Protein AF-A0A7Y5JUK5-F1 (afdb_monomer)

pLDDT: mean 72.33, std 10.31, range [37.19, 90.44]

Solvent-accessible surface area (backbone atoms only — not comparable to full-atom values): 10067 Å² total; per-residue (Å²): 130,88,74,92,77,88,82,87,84,84,67,69,65,62,53,50,51,50,49,53,50,48,64,57,44,51,60,52,50,51,52,51,49,48,51,47,44,46,74,72,33,61,66,56,44,30,61,70,51,49,64,52,64,74,36,68,72,46,40,50,52,54,19,50,53,48,41,51,52,53,48,65,72,66,66,63,58,7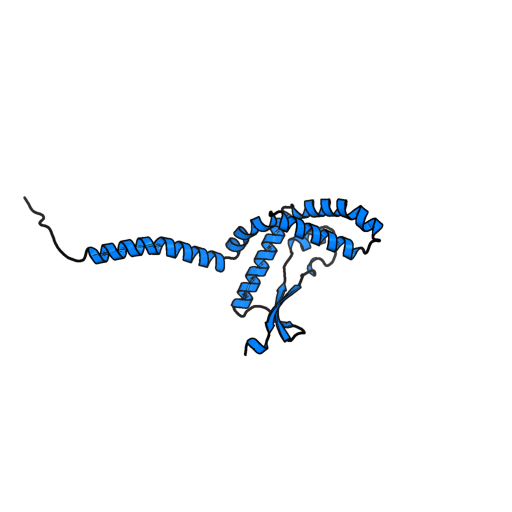2,74,56,43,66,65,46,44,63,61,47,41,53,52,32,43,58,51,58,73,30,73,65,44,54,52,50,50,40,45,47,51,38,42,53,52,50,46,52,53,27,43,77,69,75,68,40,63,67,44,73,44,99,83,52,22,40,17,40,60,43,71,45,81,51,65,70,58,24,54,52,34,46,74,72,66,43,82,66,35,85,71,64,59,60,70,48,75,46,78,74,45,54,52,81,82,77,114

Sequence (175 aa):
MAQQRSRGAGPSFLSGLCGLLAVVLLPVALVGFWASVMLTRTDVFVDELRPVVSKPQVQEALTDGIVEGVLGAVQLQPAVEKTLEAPIRAEAASIVASPQVASAWATGIRAVHTQFIAVMKGRGDTELDSQGRVAVRLTIPVPALTSTLEQAGVKGAGSFAPVVTIPVAKASDLQ

Radius of gyration: 27.78 Å; Cα contacts (8 Å, |Δi|>4): 136; chains: 1; bounding box: 102×34×56 Å

Structure (mmCIF, N/CA/C/O backbone):
data_AF-A0A7Y5JUK5-F1
#
_entry.id   AF-A0A7Y5JUK5-F1
#
loop_
_atom_site.group_PDB
_atom_site.id
_atom_site.type_symbol
_atom_site.label_atom_id
_atom_site.label_alt_id
_atom_site.label_comp_id
_atom_site.label_asym_id
_atom_site.label_entity_id
_atom_site.label_seq_id
_atom_site.pdbx_PDB_ins_code
_atom_site.Cartn_x
_atom_site.Cartn_y
_atom_site.Cartn_z
_atom_site.occupancy
_atom_site.B_iso_or_equiv
_atom_site.auth_seq_id
_atom_site.auth_comp_id
_atom_site.auth_asym_id
_atom_site.auth_atom_id
_atom_site.pdbx_PDB_model_num
ATOM 1 N N . MET A 1 1 ? 76.802 -1.770 -28.083 1.00 37.19 1 MET A N 1
ATOM 2 C CA . MET A 1 1 ? 76.461 -0.383 -27.711 1.00 37.19 1 MET A CA 1
ATOM 3 C C . MET A 1 1 ? 75.404 0.116 -28.670 1.00 37.19 1 MET A C 1
ATOM 5 O O . MET A 1 1 ? 75.641 -0.041 -29.854 1.00 37.19 1 MET A O 1
ATOM 9 N N . ALA A 1 2 ? 74.331 0.701 -28.123 1.00 47.38 2 ALA A N 1
ATOM 10 C CA . ALA A 1 2 ? 73.506 1.767 -28.707 1.00 47.38 2 ALA A CA 1
ATOM 11 C C . ALA A 1 2 ? 72.820 1.475 -30.072 1.00 47.38 2 ALA A C 1
ATOM 13 O O . ALA A 1 2 ? 73.369 0.848 -30.955 1.00 47.38 2 ALA A O 1
ATOM 14 N N . GLN A 1 3 ? 71.605 1.906 -30.376 1.00 50.25 3 GLN A N 1
ATOM 15 C CA . GLN A 1 3 ? 70.812 2.961 -29.787 1.00 50.25 3 GLN A CA 1
ATOM 16 C C . GLN A 1 3 ? 69.378 2.773 -30.277 1.00 50.25 3 GLN A C 1
ATOM 18 O O . GLN A 1 3 ? 69.113 2.702 -31.475 1.00 50.25 3 GLN A O 1
ATOM 23 N N . GLN A 1 4 ? 68.452 2.742 -29.331 1.00 67.31 4 GLN A N 1
ATOM 24 C CA . GLN A 1 4 ? 67.055 3.069 -29.558 1.00 67.31 4 GLN A CA 1
ATOM 25 C C . GLN A 1 4 ? 66.988 4.474 -30.194 1.00 67.31 4 GLN A C 1
ATOM 27 O O . GLN A 1 4 ? 67.535 5.424 -29.630 1.00 67.31 4 GLN A O 1
ATOM 32 N N . ARG A 1 5 ? 66.320 4.641 -31.342 1.00 51.81 5 ARG A N 1
ATOM 33 C CA . ARG A 1 5 ? 65.946 5.965 -31.868 1.00 51.81 5 ARG A CA 1
ATOM 34 C C . ARG A 1 5 ? 64.460 5.994 -32.243 1.00 51.81 5 ARG A C 1
ATOM 36 O O . ARG A 1 5 ? 64.041 5.480 -33.268 1.00 51.81 5 ARG A O 1
ATOM 43 N N . SER A 1 6 ? 63.699 6.566 -31.305 1.00 55.34 6 SER A N 1
ATOM 44 C CA . SER A 1 6 ? 62.568 7.513 -31.440 1.00 55.34 6 SER A CA 1
ATOM 45 C C . SER A 1 6 ? 62.319 8.112 -32.840 1.00 55.34 6 SER A C 1
ATOM 47 O O . SER A 1 6 ? 63.285 8.312 -33.563 1.00 55.34 6 SER A O 1
ATOM 49 N N . ARG A 1 7 ? 61.161 8.650 -33.250 1.00 57.12 7 ARG A N 1
ATOM 50 C CA . ARG A 1 7 ? 59.788 8.897 -32.741 1.00 57.12 7 ARG A CA 1
ATOM 51 C C . ARG A 1 7 ? 59.060 9.665 -33.877 1.00 57.12 7 ARG A C 1
ATOM 53 O O . ARG A 1 7 ? 59.717 10.444 -34.559 1.00 57.12 7 ARG A O 1
ATOM 60 N N . GLY A 1 8 ? 57.722 9.592 -33.920 1.00 51.00 8 GLY A N 1
ATOM 61 C CA . GLY A 1 8 ? 56.815 10.642 -34.448 1.00 51.00 8 GLY A CA 1
ATOM 62 C C . GLY A 1 8 ? 56.236 10.377 -35.850 1.00 51.00 8 GLY A C 1
ATOM 63 O O . GLY A 1 8 ? 56.953 9.879 -36.701 1.00 51.00 8 GLY A O 1
ATOM 64 N N . ALA A 1 9 ? 54.977 10.682 -36.188 1.00 54.06 9 ALA A N 1
ATOM 65 C CA . ALA A 1 9 ? 53.927 11.431 -35.493 1.00 54.06 9 ALA A CA 1
ATOM 66 C C . ALA A 1 9 ? 52.536 11.183 -36.148 1.00 54.06 9 ALA A C 1
ATOM 68 O O . ALA A 1 9 ? 52.446 11.109 -37.370 1.00 54.06 9 ALA A O 1
ATOM 69 N N . GLY A 1 10 ? 51.473 11.126 -35.322 1.00 57.62 10 GLY A N 1
ATOM 70 C CA . GLY A 1 10 ? 50.033 11.105 -35.678 1.00 57.62 10 GLY A CA 1
ATOM 71 C C . GLY A 1 10 ? 49.354 9.730 -35.487 1.00 57.62 10 GLY A C 1
ATOM 72 O O . GLY A 1 10 ? 49.818 8.793 -36.126 1.00 57.62 10 GLY A O 1
ATOM 73 N N . PRO A 1 11 ? 48.299 9.547 -34.641 1.00 53.94 11 PRO A N 1
ATOM 74 C CA . PRO A 1 11 ? 47.270 10.510 -34.232 1.00 53.94 11 PRO A CA 1
ATOM 75 C C . PRO A 1 11 ? 46.982 10.515 -32.703 1.00 53.94 11 PRO A C 1
ATOM 77 O O . PRO A 1 11 ? 46.075 9.845 -32.212 1.00 53.94 11 PRO A O 1
ATOM 80 N N . SER A 1 12 ? 47.702 11.324 -31.920 1.00 57.84 12 SER A N 1
ATOM 81 C CA . SER A 1 12 ? 47.437 11.458 -30.471 1.00 57.84 12 SER A CA 1
ATOM 82 C C . SER A 1 12 ? 46.128 12.197 -30.147 1.00 57.84 12 SER A C 1
ATOM 84 O O . SER A 1 12 ? 45.539 11.970 -29.094 1.00 57.84 12 SER A O 1
ATOM 86 N N . PHE A 1 13 ? 45.634 13.045 -31.057 1.00 55.44 13 PHE A N 1
ATOM 87 C CA . PHE A 1 13 ? 44.383 13.796 -30.872 1.00 55.44 13 PHE A CA 1
ATOM 88 C C . PHE A 1 13 ? 43.137 12.905 -30.933 1.00 55.44 13 PHE A C 1
ATOM 90 O O . PHE A 1 13 ? 42.236 13.060 -30.115 1.00 55.44 13 PHE A O 1
ATOM 97 N N . LEU A 1 14 ? 43.114 11.928 -31.846 1.00 61.50 14 LEU A N 1
ATOM 98 C CA . LEU A 1 14 ? 42.034 10.939 -31.941 1.00 61.50 14 LEU A CA 1
ATOM 99 C C . LEU A 1 14 ? 41.962 10.065 -30.687 1.00 61.50 14 LEU A C 1
ATOM 101 O O . LEU A 1 14 ? 40.872 9.818 -30.179 1.00 61.50 14 LEU A O 1
ATOM 105 N N . SER A 1 15 ? 43.114 9.649 -30.152 1.00 64.81 15 SER A N 1
ATOM 106 C CA . SER A 1 15 ? 43.162 8.844 -28.927 1.00 64.81 15 SER A CA 1
ATOM 107 C C . SER A 1 15 ? 42.771 9.648 -27.683 1.00 64.81 15 SER A C 1
ATOM 109 O O . SER A 1 15 ? 42.096 9.111 -26.810 1.00 64.81 15 SER A O 1
ATOM 111 N 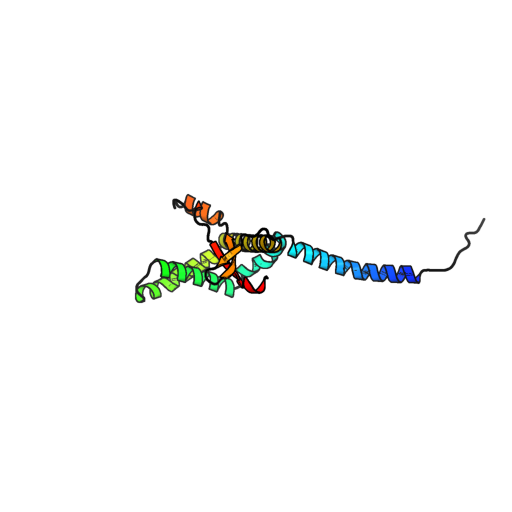N . GLY A 1 16 ? 43.154 10.929 -27.604 1.00 72.75 16 GLY A N 1
ATOM 112 C CA . GLY A 1 16 ? 42.743 11.827 -26.522 1.00 72.75 16 GLY A CA 1
ATOM 113 C C . GLY A 1 16 ? 41.240 12.114 -26.538 1.00 72.75 16 GLY A C 1
ATOM 114 O O . GLY A 1 16 ? 40.590 12.008 -25.501 1.00 72.75 16 GLY A O 1
ATOM 115 N N . LEU A 1 17 ? 40.671 12.387 -27.719 1.00 76.69 17 LEU A N 1
ATOM 116 C CA . LEU A 1 17 ? 39.229 12.577 -27.893 1.00 76.69 17 LEU A CA 1
ATOM 117 C C . LEU A 1 17 ? 38.451 11.292 -27.581 1.00 76.69 17 LEU A C 1
ATOM 119 O O . LEU A 1 17 ? 37.462 11.354 -26.860 1.00 76.69 17 LEU A O 1
ATOM 123 N N . CYS A 1 18 ? 38.921 10.128 -28.047 1.00 71.06 18 CYS A N 1
ATOM 124 C CA . CYS A 1 18 ? 38.305 8.839 -27.713 1.00 71.06 18 CYS A CA 1
ATOM 1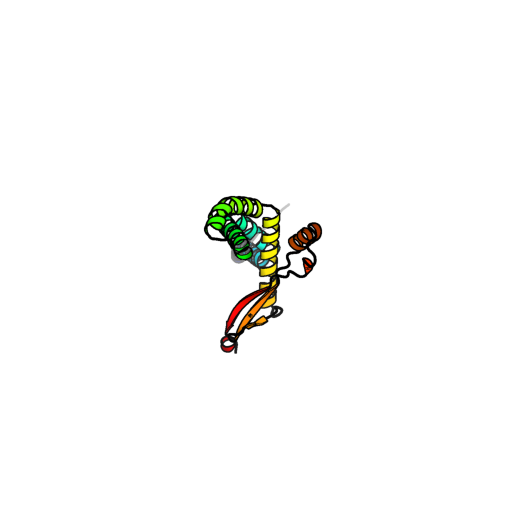25 C C . CYS A 1 18 ? 38.380 8.529 -26.214 1.00 71.06 18 CYS A C 1
ATOM 127 O O . CYS A 1 18 ? 37.412 8.023 -25.655 1.00 71.06 18 CYS A O 1
ATOM 129 N N . GLY A 1 19 ? 39.491 8.851 -25.547 1.00 79.44 19 GLY A N 1
ATOM 130 C CA . GLY A 1 19 ? 39.628 8.676 -24.101 1.00 79.44 19 GLY A CA 1
ATOM 131 C C . GLY A 1 19 ? 38.667 9.568 -23.314 1.00 79.44 19 GLY A C 1
ATOM 132 O O . GLY A 1 19 ? 37.991 9.094 -22.407 1.00 79.44 19 GLY A O 1
ATOM 133 N N . LEU A 1 20 ? 38.546 10.840 -23.698 1.00 77.44 20 LEU A N 1
ATOM 134 C CA . LEU A 1 20 ? 37.637 11.793 -23.055 1.00 77.44 20 LEU A CA 1
ATOM 135 C C . LEU A 1 20 ? 36.168 11.406 -23.296 1.00 77.44 20 LEU A C 1
ATOM 137 O O . LEU A 1 20 ? 35.365 11.408 -22.366 1.00 77.44 20 LEU A O 1
ATOM 141 N N . LEU A 1 21 ? 35.838 10.971 -24.516 1.00 72.88 21 LEU A N 1
ATOM 142 C CA . LEU A 1 21 ? 34.521 10.437 -24.862 1.00 72.88 21 LEU A CA 1
ATOM 143 C C . LEU A 1 21 ? 34.199 9.166 -24.058 1.00 72.88 21 LEU A C 1
ATOM 145 O O . LEU A 1 21 ? 33.091 9.039 -23.552 1.00 72.88 21 LEU A O 1
ATOM 149 N N . ALA A 1 22 ? 35.164 8.260 -23.868 1.00 71.06 22 ALA A N 1
ATOM 150 C CA . ALA A 1 22 ? 34.997 7.072 -23.029 1.00 71.06 22 ALA A CA 1
ATOM 151 C C . ALA A 1 22 ? 34.780 7.429 -21.547 1.00 71.06 22 ALA A C 1
ATOM 153 O O . ALA A 1 22 ? 33.907 6.852 -20.902 1.00 71.06 22 ALA A O 1
ATOM 154 N N . VAL A 1 23 ? 35.509 8.420 -21.021 1.00 81.06 23 VAL A N 1
ATOM 155 C CA . VAL A 1 23 ? 35.337 8.925 -19.646 1.00 81.06 23 VAL A CA 1
ATOM 156 C C . VAL A 1 23 ? 33.951 9.534 -19.430 1.00 81.06 23 VAL A C 1
ATOM 158 O O . VAL A 1 23 ? 33.391 9.369 -18.353 1.00 81.06 23 VAL A O 1
ATOM 161 N N . VAL A 1 24 ? 33.373 10.190 -20.440 1.00 73.94 24 VAL A N 1
ATOM 162 C CA . VAL A 1 24 ? 32.005 10.739 -20.376 1.00 73.94 24 VAL A CA 1
ATOM 163 C C . VAL A 1 24 ? 30.939 9.660 -20.603 1.00 73.94 24 VAL A C 1
ATOM 165 O O . VAL A 1 24 ? 29.890 9.688 -19.963 1.00 73.94 24 VAL A O 1
ATOM 168 N N . LEU A 1 25 ? 31.192 8.679 -21.471 1.00 73.31 25 LEU A N 1
ATOM 169 C CA . LEU A 1 25 ? 30.250 7.590 -21.748 1.00 73.31 25 LEU A CA 1
ATOM 170 C C . LEU A 1 25 ? 30.123 6.601 -20.587 1.00 73.31 25 LEU A C 1
ATOM 172 O O . LEU A 1 25 ? 29.050 6.036 -20.401 1.00 73.31 25 LEU A O 1
ATOM 176 N N . LEU A 1 26 ? 31.173 6.411 -19.786 1.00 76.12 26 LEU A N 1
ATOM 177 C CA . LEU A 1 26 ? 31.149 5.542 -18.605 1.00 76.12 26 LEU A CA 1
ATOM 178 C C . LEU A 1 26 ? 30.047 5.909 -17.585 1.00 76.12 26 LEU A C 1
ATOM 180 O O . LEU A 1 26 ? 29.230 5.040 -17.273 1.00 76.12 26 LEU A O 1
ATOM 184 N N . PRO A 1 27 ? 29.949 7.155 -17.078 1.00 63.72 27 PRO A N 1
ATOM 185 C CA . PRO A 1 27 ? 28.878 7.540 -16.162 1.00 63.72 27 PRO A CA 1
ATOM 186 C C . PRO A 1 27 ? 27.499 7.534 -16.836 1.00 63.72 27 PRO A C 1
ATOM 188 O O . PRO A 1 27 ? 26.518 7.159 -16.201 1.00 63.72 27 PRO A O 1
ATOM 191 N N . VAL A 1 28 ? 27.402 7.867 -18.128 1.00 63.72 28 VAL A N 1
ATOM 192 C CA . VAL A 1 28 ? 26.128 7.814 -18.873 1.00 63.72 28 VAL A CA 1
ATOM 193 C C . VAL A 1 28 ? 25.630 6.374 -19.027 1.00 63.72 28 VAL A C 1
ATOM 195 O O . VAL A 1 28 ? 24.447 6.109 -18.822 1.00 63.72 28 VAL A O 1
ATOM 198 N N . ALA A 1 29 ? 26.520 5.428 -19.328 1.00 62.44 29 ALA A N 1
ATOM 199 C CA . ALA A 1 29 ? 26.196 4.007 -19.400 1.00 62.44 29 ALA A CA 1
ATOM 200 C C . ALA A 1 29 ? 25.790 3.453 -18.031 1.00 62.44 29 ALA A C 1
ATOM 202 O O . ALA A 1 29 ? 24.882 2.633 -17.954 1.00 62.44 29 ALA A O 1
ATOM 203 N N . LEU A 1 30 ? 26.408 3.935 -16.951 1.00 70.06 30 LEU A N 1
ATOM 204 C CA . LEU A 1 30 ? 26.033 3.567 -15.590 1.00 70.06 30 LEU A CA 1
ATOM 205 C C . LEU A 1 30 ? 24.610 4.040 -15.247 1.00 70.06 30 LEU A C 1
ATOM 207 O O . LEU A 1 30 ? 23.813 3.251 -14.744 1.00 70.06 30 LEU A O 1
ATOM 211 N N . VAL A 1 31 ? 24.266 5.289 -15.580 1.00 65.88 31 VAL A N 1
ATOM 212 C CA . VAL A 1 31 ? 22.910 5.839 -15.392 1.00 65.88 31 VAL A CA 1
ATOM 213 C C . VAL A 1 31 ? 21.895 5.129 -16.289 1.00 65.88 31 VAL A C 1
ATOM 215 O O . VAL A 1 31 ? 20.820 4.770 -15.822 1.00 65.88 31 VAL A O 1
ATOM 218 N N . GLY A 1 32 ? 22.230 4.870 -17.555 1.00 57.88 32 GLY A N 1
ATOM 219 C CA . GLY A 1 32 ? 21.365 4.141 -18.486 1.00 57.88 32 GLY A CA 1
ATOM 220 C C . GLY A 1 32 ? 21.148 2.683 -18.078 1.00 57.88 32 GLY A C 1
ATOM 221 O O . GLY A 1 32 ? 20.037 2.167 -18.173 1.00 57.88 32 GLY A O 1
ATOM 222 N N . PHE A 1 33 ? 22.184 2.025 -17.559 1.00 65.56 33 PHE A N 1
ATOM 223 C CA . PHE A 1 33 ? 22.088 0.682 -17.000 1.00 65.56 33 PHE A CA 1
ATOM 224 C C . PHE A 1 33 ? 21.235 0.671 -15.734 1.00 65.56 33 PHE A C 1
ATOM 226 O O . PHE A 1 33 ? 20.366 -0.185 -15.612 1.00 65.56 33 PHE A O 1
ATOM 233 N N . TRP A 1 34 ? 21.414 1.639 -14.832 1.00 60.12 34 TRP A N 1
ATOM 234 C CA . TRP A 1 34 ? 20.577 1.776 -13.642 1.00 60.12 34 TRP A CA 1
ATOM 235 C C . TRP A 1 34 ? 19.117 2.067 -14.003 1.00 60.12 34 TRP A C 1
ATOM 237 O O . TRP A 1 34 ? 18.231 1.403 -13.483 1.00 60.12 34 TRP A O 1
ATOM 247 N N . ALA A 1 35 ? 18.855 2.965 -14.955 1.00 55.75 35 ALA A N 1
ATOM 248 C CA . ALA A 1 35 ? 17.511 3.246 -15.457 1.00 55.75 35 ALA A CA 1
ATOM 249 C C . ALA A 1 35 ? 16.877 2.005 -16.106 1.00 55.75 35 ALA A C 1
ATOM 251 O O . ALA A 1 35 ? 15.729 1.679 -15.824 1.00 55.75 35 ALA A O 1
ATOM 252 N N . SER A 1 36 ? 17.635 1.262 -16.917 1.00 54.16 36 SER A N 1
ATOM 253 C CA . SER A 1 36 ? 17.189 -0.009 -17.495 1.00 54.16 36 SER A CA 1
ATOM 254 C C . SER A 1 36 ? 16.884 -1.039 -16.407 1.00 54.16 36 SER A C 1
ATOM 256 O O . SER A 1 36 ? 15.821 -1.651 -16.429 1.00 54.16 36 SER A O 1
ATOM 258 N N . VAL A 1 37 ? 17.758 -1.181 -15.407 1.00 59.22 37 VAL A N 1
ATOM 259 C CA . VAL A 1 37 ? 17.590 -2.084 -14.261 1.00 59.22 37 VAL A CA 1
ATOM 260 C C . VAL A 1 37 ? 16.399 -1.679 -13.389 1.00 59.22 37 VAL A C 1
ATOM 262 O O . VAL A 1 37 ? 15.632 -2.552 -13.013 1.00 59.22 37 VAL A O 1
ATOM 265 N N . MET A 1 38 ? 16.179 -0.393 -13.131 1.00 57.06 38 MET A N 1
ATOM 266 C CA . MET A 1 38 ? 15.021 0.131 -12.397 1.00 57.06 38 MET A CA 1
ATOM 267 C C . MET A 1 38 ? 13.705 -0.105 -13.158 1.00 57.06 38 MET A C 1
ATOM 269 O O . MET A 1 38 ? 12.677 -0.398 -12.554 1.00 57.06 38 MET A O 1
ATOM 273 N N . LEU A 1 39 ? 13.738 -0.020 -14.494 1.00 58.06 39 LEU A N 1
ATOM 274 C CA . LEU A 1 39 ? 12.573 -0.216 -15.365 1.00 58.06 39 LEU A CA 1
ATOM 275 C C . LEU A 1 39 ? 12.282 -1.688 -15.700 1.00 58.06 39 LEU A C 1
ATOM 277 O O . LEU A 1 39 ? 11.143 -2.015 -16.024 1.00 58.06 39 LEU A O 1
ATOM 281 N N . THR A 1 40 ? 13.277 -2.580 -15.653 1.00 59.31 40 THR A N 1
ATOM 282 C CA . THR A 1 40 ? 13.095 -4.013 -15.966 1.00 59.31 40 THR A CA 1
ATOM 283 C C . THR A 1 40 ? 13.160 -4.934 -14.756 1.00 59.31 40 THR A C 1
ATOM 285 O O . THR A 1 40 ? 12.605 -6.032 -14.824 1.00 59.31 40 THR A O 1
ATOM 288 N N . ARG A 1 41 ? 13.802 -4.532 -13.651 1.00 61.38 41 ARG A N 1
ATOM 289 C CA . ARG A 1 41 ? 13.853 -5.321 -12.415 1.00 61.38 41 ARG A CA 1
ATOM 290 C C . ARG A 1 41 ? 12.873 -4.763 -11.402 1.00 61.38 41 ARG A C 1
ATOM 292 O O . ARG A 1 41 ? 13.127 -3.766 -10.733 1.00 61.38 41 ARG A O 1
ATOM 299 N N . THR A 1 42 ? 11.779 -5.491 -11.242 1.00 66.69 42 THR A N 1
ATOM 300 C CA . THR A 1 42 ? 10.715 -5.165 -10.296 1.00 66.69 42 THR A CA 1
ATOM 301 C C . THR A 1 42 ? 11.219 -5.024 -8.858 1.00 66.69 42 THR A C 1
ATOM 303 O O . THR A 1 42 ? 10.696 -4.202 -8.117 1.00 66.69 42 THR A O 1
ATOM 306 N N . ASP A 1 43 ? 12.256 -5.767 -8.463 1.00 65.06 43 ASP A N 1
ATOM 307 C CA . ASP A 1 43 ? 12.777 -5.719 -7.093 1.00 65.06 43 ASP A CA 1
ATOM 308 C C . ASP A 1 43 ? 13.439 -4.381 -6.742 1.00 65.06 43 ASP A C 1
ATOM 310 O O . ASP A 1 43 ? 13.225 -3.881 -5.644 1.00 65.06 43 ASP A O 1
ATOM 314 N N . VAL A 1 44 ? 14.144 -3.743 -7.686 1.00 68.75 44 VAL A N 1
ATOM 315 C CA . VAL A 1 44 ? 14.775 -2.428 -7.453 1.00 68.75 44 VAL A CA 1
ATOM 316 C C . VAL A 1 44 ? 13.707 -1.343 -7.307 1.00 68.75 44 VAL A C 1
ATOM 318 O O . VAL A 1 44 ? 13.769 -0.524 -6.396 1.00 68.75 44 VAL A O 1
ATOM 321 N N . PHE A 1 45 ? 12.667 -1.389 -8.144 1.00 67.19 45 PHE A N 1
ATOM 322 C CA . PHE A 1 45 ? 11.520 -0.487 -8.036 1.00 67.19 45 PHE A CA 1
ATOM 323 C C . PHE A 1 45 ? 10.777 -0.636 -6.700 1.00 67.19 45 PHE A C 1
ATOM 325 O O . PHE A 1 45 ? 10.408 0.356 -6.071 1.00 67.19 45 PHE A O 1
ATOM 332 N N . VAL A 1 46 ? 10.574 -1.877 -6.245 1.00 77.88 46 VAL A N 1
ATOM 333 C CA . VAL A 1 46 ? 9.940 -2.165 -4.952 1.00 77.88 46 VAL A CA 1
ATOM 334 C C . VAL A 1 46 ? 10.805 -1.675 -3.793 1.00 77.88 46 VAL A C 1
ATOM 336 O O . VAL A 1 46 ? 10.262 -1.103 -2.852 1.00 77.88 46 VAL A O 1
ATOM 339 N N . ASP A 1 47 ? 12.125 -1.856 -3.850 1.00 78.50 47 ASP A N 1
ATOM 340 C CA . ASP A 1 47 ? 13.029 -1.403 -2.790 1.00 78.50 47 ASP A CA 1
ATOM 341 C C . ASP A 1 47 ? 13.074 0.127 -2.654 1.00 78.50 47 ASP A C 1
ATOM 343 O O . ASP A 1 47 ? 13.100 0.626 -1.530 1.00 78.50 47 ASP A O 1
ATOM 347 N N . GLU A 1 48 ? 12.971 0.876 -3.753 1.00 79.75 48 GLU A N 1
ATOM 348 C CA . GLU A 1 48 ? 12.887 2.347 -3.722 1.00 79.75 48 GLU A CA 1
ATOM 349 C C . GLU A 1 48 ? 11.543 2.864 -3.190 1.00 79.75 48 GLU A C 1
ATOM 351 O O . GLU A 1 48 ? 11.472 3.908 -2.541 1.00 79.75 48 GLU A O 1
ATOM 356 N N . LEU A 1 49 ? 10.449 2.138 -3.444 1.00 81.25 49 LEU A N 1
ATOM 357 C CA . LEU A 1 49 ? 9.114 2.529 -2.979 1.00 81.25 49 LEU A CA 1
ATOM 358 C C . LEU A 1 49 ? 8.733 1.932 -1.623 1.00 81.25 49 LEU A C 1
ATOM 360 O O . LEU A 1 49 ? 7.742 2.352 -1.020 1.00 81.25 49 LEU A O 1
ATOM 364 N N . ARG A 1 50 ? 9.517 0.990 -1.096 1.00 78.12 50 ARG A N 1
ATOM 365 C CA . ARG A 1 50 ? 9.328 0.434 0.248 1.00 78.12 50 ARG A CA 1
ATOM 366 C C . ARG A 1 50 ? 9.265 1.509 1.336 1.00 78.12 50 ARG A C 1
ATOM 368 O O . ARG A 1 50 ? 8.336 1.439 2.135 1.00 78.12 50 ARG A O 1
ATOM 375 N N . PRO A 1 51 ? 10.152 2.523 1.375 1.00 85.25 51 PRO A N 1
ATOM 376 C CA . PRO A 1 51 ? 10.110 3.565 2.401 1.00 85.25 51 PRO A CA 1
ATOM 377 C C . PRO A 1 51 ? 8.850 4.437 2.349 1.00 85.25 51 PRO A C 1
ATOM 379 O O . PRO A 1 51 ? 8.549 5.131 3.317 1.00 85.25 51 PRO A O 1
ATOM 382 N N . VAL A 1 52 ? 8.099 4.428 1.239 1.00 87.44 52 VAL A N 1
ATOM 383 C CA . VAL A 1 52 ? 6.890 5.252 1.086 1.00 87.44 52 VAL A CA 1
ATOM 384 C C . VAL A 1 52 ? 5.818 4.869 2.106 1.00 87.44 52 VAL A C 1
ATOM 386 O O . VAL A 1 52 ? 5.154 5.764 2.619 1.00 87.44 52 VAL A O 1
ATOM 389 N N . VAL A 1 53 ? 5.706 3.587 2.475 1.00 86.19 53 VAL A N 1
ATOM 390 C CA . VAL A 1 53 ? 4.746 3.127 3.500 1.00 86.19 53 VAL A CA 1
ATOM 391 C C . VAL A 1 53 ? 5.056 3.677 4.896 1.00 86.19 53 VAL A C 1
ATOM 393 O O . VAL A 1 53 ? 4.180 3.750 5.750 1.00 86.19 53 VAL A O 1
ATOM 396 N N . SER A 1 54 ? 6.301 4.095 5.138 1.00 86.81 54 SER A N 1
ATOM 397 C CA . SER A 1 54 ? 6.731 4.691 6.406 1.00 86.81 54 SER A CA 1
ATOM 398 C C . SER A 1 54 ? 6.488 6.202 6.468 1.00 86.81 54 SER A C 1
ATOM 400 O O . SER A 1 54 ? 6.769 6.816 7.495 1.00 86.81 54 SER A O 1
ATOM 402 N N . LYS A 1 55 ? 5.999 6.830 5.389 1.00 90.44 55 LYS A N 1
ATOM 403 C CA . LYS A 1 55 ? 5.680 8.262 5.393 1.00 90.44 55 LYS A CA 1
ATOM 404 C C . LYS A 1 55 ? 4.411 8.521 6.219 1.00 90.44 55 LYS A C 1
ATOM 406 O O . LYS A 1 55 ? 3.442 7.781 6.043 1.00 90.44 55 LYS A O 1
ATOM 411 N N . PRO A 1 56 ? 4.362 9.596 7.032 1.00 89.69 56 PRO A N 1
ATOM 412 C CA . PRO A 1 56 ? 3.218 9.890 7.898 1.00 89.69 56 PRO A CA 1
ATOM 413 C C . PRO A 1 56 ? 1.894 9.943 7.135 1.00 89.69 56 PRO A C 1
ATOM 415 O O . PRO A 1 56 ? 0.930 9.301 7.528 1.00 89.69 56 PRO A O 1
ATOM 418 N N . GLN A 1 57 ? 1.885 10.604 5.974 1.00 88.56 57 GLN A N 1
ATOM 419 C CA . GLN A 1 57 ? 0.678 10.767 5.160 1.00 88.56 57 GLN A CA 1
ATOM 420 C C . GLN A 1 57 ? 0.135 9.429 4.638 1.00 88.56 57 GLN A C 1
ATOM 422 O O . GLN A 1 57 ? -1.068 9.266 4.468 1.00 88.56 57 GLN A O 1
ATOM 427 N N . VAL A 1 58 ? 1.020 8.465 4.363 1.00 87.00 58 VAL A N 1
ATOM 428 C CA . VAL A 1 58 ? 0.623 7.136 3.879 1.00 87.00 58 VAL A CA 1
ATOM 429 C C . VAL A 1 58 ? 0.113 6.286 5.036 1.00 87.00 58 VAL A C 1
ATOM 431 O O . VAL A 1 58 ? -0.876 5.580 4.873 1.00 87.00 58 VAL A O 1
ATOM 434 N N . GLN A 1 59 ? 0.738 6.383 6.212 1.00 88.38 59 GLN A N 1
ATOM 435 C CA . GLN A 1 59 ? 0.244 5.690 7.400 1.00 88.38 59 GLN A CA 1
ATOM 436 C C . GLN A 1 59 ? -1.123 6.205 7.841 1.00 88.38 59 GLN A C 1
ATOM 438 O O . GLN A 1 59 ? -1.992 5.397 8.157 1.00 88.38 59 GLN A O 1
ATOM 443 N N . GLU A 1 60 ? -1.332 7.520 7.810 1.00 88.62 60 GLU A N 1
ATOM 444 C CA . GLU A 1 60 ? -2.628 8.138 8.098 1.00 88.62 60 GLU A CA 1
ATOM 445 C C . GLU A 1 60 ? -3.691 7.657 7.111 1.00 88.62 60 GLU A C 1
ATOM 447 O O . GLU A 1 60 ? -4.701 7.113 7.543 1.00 88.62 60 GLU A O 1
ATOM 452 N N . ALA 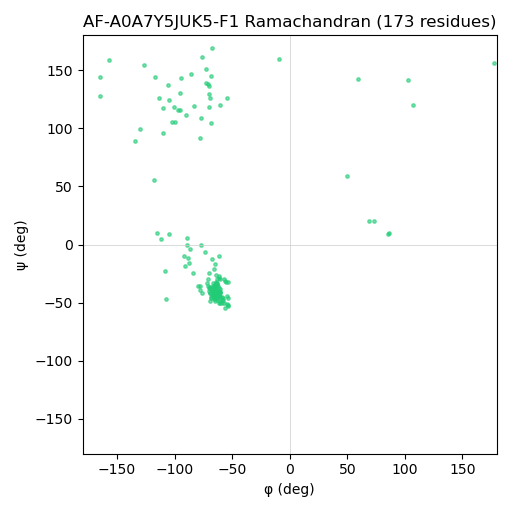A 1 61 ? -3.422 7.717 5.802 1.00 85.31 61 ALA A N 1
ATOM 453 C CA . ALA A 1 61 ? -4.372 7.265 4.786 1.00 85.31 61 ALA A CA 1
ATOM 454 C C . ALA A 1 61 ? -4.720 5.768 4.899 1.00 85.31 61 ALA A C 1
ATOM 456 O O . ALA A 1 61 ? -5.878 5.383 4.741 1.00 85.31 61 ALA A O 1
ATOM 457 N N . LEU A 1 62 ? -3.735 4.908 5.183 1.00 80.75 62 LEU A N 1
ATOM 458 C CA . LEU A 1 62 ? -3.978 3.479 5.405 1.00 80.75 62 LEU A CA 1
ATOM 459 C C . LEU A 1 62 ? -4.780 3.234 6.689 1.00 80.75 62 LEU A C 1
ATOM 461 O O . LEU A 1 62 ? -5.656 2.372 6.708 1.00 80.75 62 LEU A O 1
ATOM 465 N N . THR A 1 63 ? -4.500 4.000 7.744 1.00 88.94 63 THR A N 1
ATOM 466 C CA . THR A 1 63 ? -5.232 3.928 9.015 1.00 88.94 63 THR A CA 1
ATOM 467 C C . THR A 1 63 ? -6.682 4.359 8.820 1.00 88.94 63 THR A C 1
ATOM 469 O O . THR A 1 63 ? -7.586 3.629 9.217 1.00 88.94 63 THR A O 1
ATOM 472 N N . ASP A 1 64 ? -6.910 5.496 8.161 1.00 86.44 64 ASP A N 1
ATOM 473 C CA . ASP A 1 64 ? -8.243 6.010 7.839 1.00 86.44 64 ASP A CA 1
ATOM 474 C C . ASP A 1 64 ? -9.034 5.013 6.993 1.00 86.44 64 ASP A C 1
ATOM 476 O O . ASP A 1 64 ? -10.177 4.711 7.323 1.00 86.44 64 ASP A O 1
ATOM 480 N N . GLY A 1 65 ? -8.411 4.422 5.969 1.00 75.25 65 GLY A N 1
ATOM 481 C CA . GLY A 1 65 ? -9.061 3.410 5.136 1.00 75.25 65 GLY A CA 1
ATOM 482 C C . GLY A 1 65 ? -9.478 2.156 5.913 1.00 75.25 65 GLY A C 1
ATOM 483 O O . GLY A 1 65 ? -10.545 1.598 5.656 1.00 75.25 65 GLY A O 1
ATOM 484 N N . ILE A 1 66 ? -8.678 1.713 6.891 1.00 78.75 66 ILE A N 1
ATOM 485 C CA . ILE A 1 66 ? -9.053 0.599 7.777 1.00 78.75 66 ILE A CA 1
ATOM 486 C C . ILE A 1 66 ? -10.216 1.006 8.688 1.00 78.75 66 ILE A C 1
ATOM 488 O O . ILE A 1 66 ? -11.170 0.242 8.823 1.00 78.75 66 ILE A O 1
ATOM 492 N N . VAL A 1 67 ? -10.157 2.195 9.297 1.00 82.44 67 VAL A N 1
ATOM 493 C CA . VAL A 1 67 ? -11.218 2.714 10.176 1.00 82.44 67 VAL A CA 1
ATOM 494 C C . VAL A 1 67 ? -12.539 2.813 9.412 1.00 82.44 67 VAL A C 1
ATOM 496 O O . VAL A 1 67 ? -13.543 2.263 9.860 1.00 82.44 67 VAL A O 1
ATOM 499 N N . GLU A 1 68 ? -12.530 3.437 8.235 1.00 82.56 68 GLU A N 1
ATOM 500 C CA . GLU A 1 68 ? -13.705 3.588 7.376 1.00 82.56 68 GLU A CA 1
ATOM 501 C C . GLU A 1 68 ? -14.257 2.227 6.935 1.00 82.56 68 GLU A C 1
ATOM 503 O O . GLU A 1 68 ? -15.460 1.986 7.027 1.00 82.56 68 GLU A O 1
ATOM 508 N N . GLY A 1 69 ? -13.386 1.296 6.533 1.00 72.25 69 GLY A N 1
ATOM 509 C CA . GLY A 1 69 ? -13.795 -0.053 6.147 1.00 72.25 69 GLY A CA 1
ATOM 510 C C . GLY A 1 69 ? -14.452 -0.832 7.291 1.00 72.25 69 GLY A C 1
ATOM 511 O O . GLY A 1 69 ? -15.474 -1.489 7.088 1.00 72.25 69 GLY A O 1
ATOM 512 N N . VAL A 1 70 ? -13.900 -0.741 8.505 1.00 74.12 70 VAL A N 1
ATOM 513 C CA . VAL A 1 70 ? -14.442 -1.419 9.693 1.00 74.12 70 VAL A CA 1
ATOM 514 C C . VAL A 1 70 ? -15.773 -0.800 10.121 1.00 74.12 70 VAL A C 1
ATOM 516 O O . VAL A 1 70 ? -16.746 -1.526 10.331 1.00 74.12 70 VAL A O 1
ATOM 519 N N . LEU A 1 71 ? -15.844 0.527 10.229 1.00 78.12 71 LEU A N 1
ATOM 520 C CA . LEU A 1 71 ? -17.063 1.224 10.642 1.00 78.12 71 LEU A CA 1
ATOM 521 C C . LEU A 1 71 ? -18.183 1.062 9.604 1.00 78.12 71 LEU A C 1
ATOM 523 O O . LEU A 1 71 ? -19.327 0.773 9.968 1.00 78.12 71 LEU A O 1
ATOM 527 N N . GLY A 1 72 ? -17.841 1.141 8.316 1.00 76.94 72 GLY A N 1
ATOM 528 C CA . GLY A 1 72 ? -18.768 0.931 7.207 1.00 76.94 72 GLY A CA 1
ATOM 529 C C . GLY A 1 72 ? -19.325 -0.493 7.139 1.00 76.94 72 GLY A C 1
ATOM 530 O O . GLY A 1 72 ? -20.490 -0.679 6.791 1.00 76.94 72 GLY A O 1
ATOM 531 N N . ALA A 1 73 ? -18.542 -1.507 7.523 1.00 70.31 73 ALA A N 1
ATOM 532 C CA . ALA A 1 73 ? -19.013 -2.891 7.557 1.00 70.31 73 ALA A CA 1
ATOM 533 C C . ALA A 1 73 ? -20.029 -3.150 8.683 1.00 70.31 73 ALA A C 1
ATOM 535 O O . ALA A 1 73 ? -20.965 -3.928 8.495 1.00 70.31 73 ALA A O 1
ATOM 536 N N . VAL A 1 74 ? -19.858 -2.510 9.846 1.00 75.81 74 VAL A N 1
ATOM 537 C CA . VAL A 1 74 ? -20.673 -2.772 11.047 1.00 75.81 74 VAL A CA 1
ATOM 538 C C . VAL A 1 74 ? -21.921 -1.874 11.129 1.00 75.81 74 VAL A C 1
ATOM 540 O O . VAL A 1 74 ? -22.866 -2.240 11.824 1.00 75.81 74 VAL A O 1
ATOM 543 N N . GLN A 1 75 ? -21.978 -0.752 10.394 1.00 74.88 75 GLN A N 1
ATOM 544 C CA . GLN A 1 75 ? -23.136 0.168 10.339 1.00 74.88 75 GLN A CA 1
ATOM 545 C C . GLN A 1 75 ? -23.648 0.557 11.738 1.00 74.88 75 GLN A C 1
ATOM 547 O O . GLN A 1 75 ? -24.792 0.300 12.122 1.00 74.88 75 GLN A O 1
ATOM 552 N N . LEU A 1 76 ? -22.765 1.155 12.534 1.00 78.06 76 LEU A N 1
ATOM 553 C CA . LEU A 1 76 ? -23.077 1.576 13.897 1.00 78.06 76 LEU A CA 1
ATOM 554 C C . LEU A 1 76 ? -23.917 2.861 13.928 1.00 78.06 76 LEU A C 1
ATOM 556 O O . LEU A 1 76 ? -23.954 3.640 12.980 1.00 78.06 76 LEU A O 1
ATOM 560 N N . GLN A 1 77 ? -24.579 3.114 15.060 1.00 83.19 77 GLN A N 1
ATOM 561 C CA . GLN A 1 77 ? -25.204 4.417 15.309 1.00 83.19 77 GLN A CA 1
ATOM 562 C C . GLN A 1 77 ? -24.118 5.500 15.494 1.00 83.19 77 GLN A C 1
ATOM 564 O O . GLN A 1 77 ? -23.116 5.215 16.160 1.00 83.19 77 GLN A O 1
ATOM 569 N N . PRO A 1 78 ? -24.335 6.757 15.048 1.00 82.31 78 PRO A N 1
ATOM 570 C CA . PRO A 1 78 ? -23.299 7.803 15.053 1.00 82.31 78 PRO A CA 1
ATOM 571 C C . PRO A 1 78 ? -22.656 8.080 16.424 1.00 82.31 78 PRO A C 1
ATOM 573 O O . PRO A 1 78 ? -21.480 8.421 16.525 1.00 82.31 78 PRO A O 1
ATOM 576 N N . ALA A 1 79 ? -23.417 7.919 1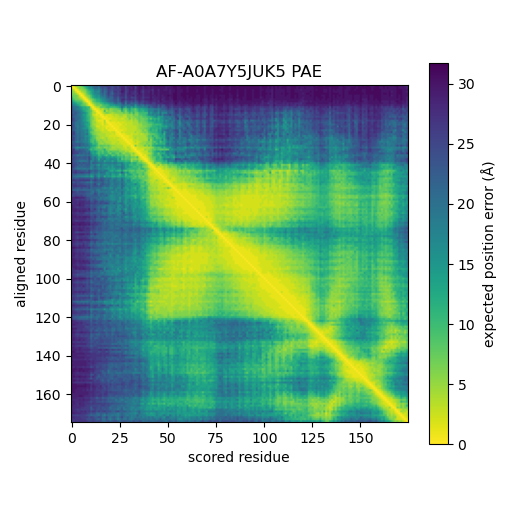7.512 1.00 81.25 79 ALA A N 1
ATOM 577 C CA . ALA A 1 79 ? -22.908 8.103 18.874 1.00 81.25 79 ALA A CA 1
ATOM 578 C C . ALA A 1 79 ? -21.913 7.003 19.297 1.00 81.25 79 ALA A C 1
ATOM 580 O O . ALA A 1 79 ? -20.936 7.276 19.998 1.00 81.25 79 ALA A O 1
ATOM 581 N N . VAL A 1 80 ? -22.155 5.763 18.862 1.00 81.50 80 VAL A N 1
ATOM 582 C CA . VAL A 1 80 ? -21.279 4.614 19.133 1.00 81.50 80 VAL A CA 1
ATOM 583 C C . VAL A 1 80 ? -20.048 4.675 18.233 1.00 81.50 80 VAL A C 1
ATOM 585 O O . VAL A 1 80 ? -18.938 4.481 18.717 1.00 81.50 80 VAL A O 1
ATOM 588 N N . GLU A 1 81 ? -20.234 5.028 16.960 1.00 83.38 81 GLU A N 1
ATOM 589 C CA . GLU A 1 81 ? -19.156 5.232 15.987 1.00 83.38 81 GLU A CA 1
ATOM 590 C C . GLU A 1 81 ? -18.108 6.223 16.507 1.00 83.38 81 GLU A C 1
ATOM 592 O O . GLU A 1 81 ? -16.940 5.869 16.651 1.00 83.38 81 GLU A O 1
ATOM 597 N N . LYS A 1 82 ? -18.544 7.413 16.937 1.00 83.69 82 LYS A N 1
ATOM 598 C CA . LYS A 1 82 ? -17.658 8.446 17.493 1.00 83.69 82 LYS A CA 1
ATOM 599 C C . LYS A 1 82 ? -16.901 7.994 18.748 1.00 83.69 82 LYS A C 1
ATOM 601 O O . LYS A 1 82 ? -15.802 8.469 19.017 1.00 83.69 82 LYS A O 1
ATOM 606 N N . THR A 1 83 ? -17.489 7.095 19.536 1.00 86.06 83 THR A N 1
ATOM 607 C CA . THR A 1 83 ? -16.853 6.566 20.752 1.00 86.06 83 THR A CA 1
ATOM 608 C C . THR A 1 83 ? -15.795 5.510 20.416 1.00 86.06 83 THR A C 1
ATOM 610 O O . THR A 1 83 ? -14.767 5.434 21.087 1.00 86.06 83 THR A O 1
ATOM 613 N N . LEU A 1 84 ? -16.030 4.703 19.378 1.00 85.31 84 LEU A N 1
ATOM 614 C CA . LEU A 1 84 ? -15.123 3.635 18.951 1.00 85.31 84 LEU A CA 1
ATOM 615 C C . LEU A 1 84 ? -14.052 4.103 17.962 1.00 85.31 84 LEU A C 1
ATOM 617 O O . LEU A 1 84 ? -13.049 3.412 17.803 1.00 85.31 84 LEU A O 1
ATOM 621 N N . GLU A 1 85 ? -14.219 5.277 17.352 1.00 85.69 85 GLU A N 1
ATOM 622 C CA . GLU A 1 85 ? -13.285 5.820 16.366 1.00 85.69 85 GLU A CA 1
ATOM 623 C C . GLU A 1 85 ? -11.849 5.895 16.904 1.00 85.69 85 GLU A C 1
ATOM 625 O O . GLU A 1 85 ? -10.931 5.374 16.277 1.00 85.69 85 GLU A O 1
ATOM 630 N N . ALA A 1 86 ? -11.636 6.485 18.086 1.00 87.88 86 ALA A N 1
ATOM 631 C CA . ALA A 1 86 ? -10.291 6.642 18.644 1.00 87.88 86 ALA A CA 1
ATOM 632 C C . ALA A 1 86 ? -9.615 5.296 19.006 1.00 87.88 86 ALA A C 1
ATOM 634 O O . ALA A 1 86 ? -8.466 5.097 18.603 1.00 87.88 86 ALA A O 1
ATOM 635 N N . PRO A 1 87 ? -10.284 4.347 19.697 1.00 86.56 87 PRO A N 1
ATOM 636 C CA . PRO A 1 87 ? -9.745 3.001 19.906 1.00 86.56 87 PRO A CA 1
ATOM 637 C C . PRO A 1 87 ? -9.436 2.243 18.607 1.00 86.56 87 PRO A C 1
ATOM 639 O O . PRO A 1 87 ? -8.356 1.669 18.483 1.00 86.56 87 PRO A O 1
ATOM 642 N N . ILE A 1 88 ? -10.349 2.262 17.627 1.00 83.38 88 ILE A N 1
ATOM 643 C CA . ILE A 1 88 ? -10.161 1.566 16.343 1.00 83.38 88 ILE A CA 1
ATOM 644 C C . ILE A 1 88 ? -9.004 2.191 15.568 1.00 83.38 88 ILE A C 1
ATOM 646 O O . ILE A 1 88 ? -8.176 1.470 15.023 1.00 83.38 88 ILE A O 1
ATOM 650 N N . ARG A 1 89 ? -8.897 3.522 15.559 1.00 88.62 89 ARG A N 1
ATOM 651 C CA . ARG A 1 89 ? -7.787 4.246 14.933 1.00 88.62 89 ARG A CA 1
ATOM 652 C C . ARG A 1 89 ? -6.440 3.876 15.553 1.00 88.62 89 ARG A C 1
ATOM 654 O O . ARG A 1 89 ? -5.474 3.70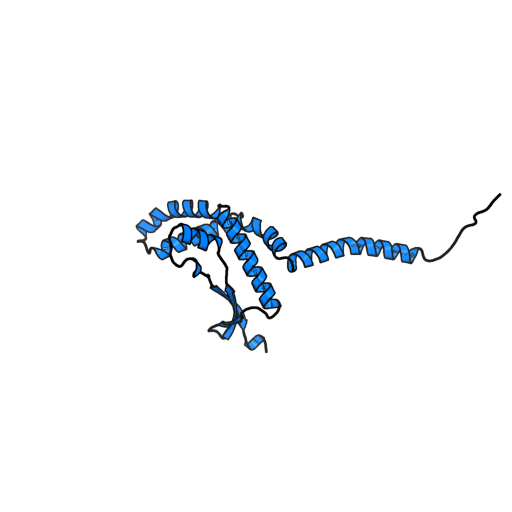5 14.816 1.00 88.62 89 ARG A O 1
ATOM 661 N N . ALA A 1 90 ? -6.363 3.735 16.877 1.00 84.62 90 ALA A N 1
ATOM 662 C CA . ALA A 1 90 ? -5.132 3.329 17.556 1.00 84.62 90 ALA A CA 1
ATOM 663 C C . ALA A 1 90 ? -4.704 1.903 17.168 1.00 84.62 90 ALA A C 1
ATOM 665 O O . ALA A 1 90 ? -3.528 1.668 16.888 1.00 84.62 90 ALA A O 1
ATOM 666 N N . GLU A 1 91 ? -5.659 0.974 17.092 1.00 83.19 91 GLU A N 1
ATOM 667 C CA . GLU A 1 91 ? -5.394 -0.399 16.653 1.00 83.19 91 GLU A CA 1
ATOM 668 C C . GLU A 1 91 ? -5.040 -0.462 15.160 1.00 83.19 91 GLU A C 1
ATOM 670 O O . GLU A 1 91 ? -4.085 -1.121 14.763 1.00 83.19 91 GLU A O 1
ATOM 675 N N . ALA A 1 92 ? -5.740 0.294 14.315 1.00 77.75 92 ALA A N 1
ATOM 676 C CA . ALA A 1 92 ? -5.421 0.398 12.898 1.00 77.75 92 ALA A CA 1
ATOM 677 C C . ALA A 1 92 ? -4.004 0.955 12.680 1.00 77.75 92 ALA A C 1
ATOM 679 O O . ALA A 1 92 ? -3.252 0.405 11.877 1.00 77.75 92 ALA A O 1
ATOM 680 N N . ALA A 1 93 ? -3.593 1.975 13.438 1.00 84.00 93 ALA A N 1
ATOM 681 C CA . ALA A 1 93 ? -2.240 2.522 13.365 1.00 84.00 93 ALA A CA 1
ATOM 682 C C . ALA A 1 93 ? -1.170 1.497 13.792 1.00 84.00 93 ALA A C 1
ATOM 684 O O . ALA A 1 93 ? -0.111 1.415 13.165 1.00 84.00 93 ALA A O 1
ATOM 685 N N . SER A 1 94 ? -1.445 0.678 14.817 1.00 77.50 94 SER A N 1
ATOM 686 C CA . SER A 1 94 ? -0.530 -0.384 15.262 1.00 77.50 94 SER A CA 1
ATOM 687 C C . SER A 1 94 ? -0.357 -1.467 14.186 1.00 77.50 94 SER A C 1
ATOM 689 O O . SER A 1 94 ? 0.765 -1.897 13.904 1.00 77.50 94 SER A O 1
ATOM 691 N N . ILE A 1 95 ? -1.452 -1.833 13.510 1.00 77.88 95 ILE A N 1
ATOM 692 C CA . ILE A 1 95 ? -1.454 -2.773 12.387 1.00 77.88 95 ILE A CA 1
ATOM 693 C C . ILE A 1 95 ? -0.695 -2.186 11.192 1.00 77.88 95 ILE A C 1
ATOM 695 O O . ILE A 1 95 ? 0.146 -2.873 10.613 1.00 77.88 95 ILE A O 1
ATOM 699 N N . VAL A 1 96 ? -0.937 -0.925 10.825 1.00 81.62 96 VAL A N 1
ATOM 700 C CA . VAL A 1 96 ? -0.274 -0.256 9.688 1.00 81.62 96 VAL A CA 1
ATOM 701 C C . VAL A 1 96 ? 1.238 -0.139 9.891 1.00 81.62 96 VAL A C 1
ATOM 703 O O . VAL A 1 96 ? 2.001 -0.303 8.939 1.00 81.62 96 VAL A O 1
ATOM 706 N N . ALA A 1 97 ? 1.689 0.076 11.127 1.00 84.94 97 ALA A N 1
ATOM 707 C CA . ALA A 1 97 ? 3.109 0.118 11.468 1.00 84.94 97 ALA A CA 1
ATOM 708 C C . ALA A 1 97 ? 3.793 -1.267 11.469 1.00 84.94 97 ALA A C 1
ATOM 710 O O . ALA A 1 97 ? 5.013 -1.355 11.630 1.00 84.94 97 ALA A O 1
ATOM 711 N N . SER A 1 98 ? 3.035 -2.355 11.303 1.00 80.06 98 SER A N 1
ATOM 712 C CA . SER A 1 98 ? 3.556 -3.715 11.420 1.00 80.06 98 SER A CA 1
ATOM 713 C C . SER A 1 98 ? 4.447 -4.140 10.234 1.00 80.06 98 SER A C 1
ATOM 715 O O . SER A 1 98 ? 4.235 -3.723 9.086 1.00 80.06 98 SER A O 1
ATOM 717 N N . PRO A 1 99 ? 5.420 -5.048 10.457 1.00 76.69 99 PRO A N 1
ATOM 718 C CA . PRO A 1 99 ? 6.219 -5.641 9.379 1.00 76.69 99 PRO A CA 1
ATOM 719 C C . PRO A 1 99 ? 5.378 -6.349 8.307 1.00 76.69 99 PRO A C 1
ATOM 721 O O . PRO A 1 99 ? 5.758 -6.400 7.135 1.00 76.69 99 PRO A O 1
ATOM 724 N N . GLN A 1 100 ? 4.224 -6.889 8.696 1.00 72.00 100 GLN A N 1
ATOM 725 C CA . GLN A 1 100 ? 3.288 -7.574 7.815 1.00 72.00 100 GLN A CA 1
ATOM 726 C C . GLN A 1 100 ? 2.734 -6.603 6.770 1.00 72.00 100 GLN A C 1
ATOM 728 O O . GLN A 1 100 ? 2.769 -6.918 5.579 1.00 72.00 100 GLN A O 1
ATOM 733 N N . VAL A 1 101 ? 2.324 -5.399 7.179 1.00 76.56 101 VAL A N 1
ATOM 734 C CA . VAL A 1 101 ? 1.851 -4.359 6.251 1.00 76.56 101 VAL A CA 1
ATOM 735 C C . VAL A 1 101 ? 2.970 -3.895 5.323 1.00 76.56 101 VAL A C 1
ATOM 737 O O . VAL A 1 101 ? 2.740 -3.766 4.123 1.00 76.56 101 VAL A O 1
ATOM 740 N N . ALA A 1 102 ? 4.204 -3.761 5.814 1.00 77.50 102 ALA A N 1
ATOM 741 C CA . ALA A 1 102 ? 5.346 -3.448 4.953 1.00 77.50 102 ALA A CA 1
ATOM 742 C C . ALA A 1 102 ? 5.587 -4.529 3.874 1.00 77.50 102 ALA A C 1
ATOM 744 O O . ALA A 1 102 ? 5.854 -4.211 2.712 1.00 77.50 102 ALA A O 1
ATOM 745 N N . SER A 1 103 ? 5.450 -5.813 4.225 1.00 71.31 103 SER A N 1
ATOM 746 C CA . SER A 1 103 ? 5.564 -6.915 3.257 1.00 71.31 103 SER A CA 1
ATOM 747 C C . SER A 1 103 ? 4.395 -6.968 2.262 1.00 71.31 103 SER A C 1
ATOM 749 O O . SER A 1 103 ? 4.599 -7.223 1.070 1.00 71.31 103 SER A O 1
ATOM 751 N N . ALA A 1 104 ? 3.176 -6.672 2.724 1.00 73.25 104 ALA A N 1
ATOM 752 C CA . ALA A 1 104 ? 1.983 -6.605 1.889 1.00 73.25 104 ALA A CA 1
ATOM 753 C C . ALA A 1 104 ? 2.070 -5.433 0.904 1.00 73.25 104 ALA A C 1
ATOM 755 O O . ALA A 1 104 ? 1.792 -5.605 -0.280 1.00 73.25 104 ALA A O 1
ATOM 756 N N . TRP A 1 105 ? 2.562 -4.279 1.359 1.00 79.31 105 TRP A N 1
ATOM 757 C CA . TRP A 1 105 ? 2.858 -3.113 0.530 1.00 79.31 105 TRP A CA 1
ATOM 758 C C . TRP A 1 105 ? 3.849 -3.447 -0.589 1.00 79.31 105 TRP A C 1
ATOM 760 O O . TRP A 1 105 ? 3.571 -3.206 -1.764 1.00 79.31 105 TRP A O 1
ATOM 770 N N . ALA A 1 106 ? 4.973 -4.087 -0.248 1.00 79.00 106 ALA A N 1
ATOM 771 C CA . ALA A 1 106 ? 5.962 -4.523 -1.233 1.00 79.00 106 ALA A CA 1
ATOM 772 C C . ALA A 1 106 ? 5.373 -5.516 -2.254 1.00 79.00 106 ALA A C 1
ATOM 774 O O . ALA A 1 106 ? 5.675 -5.448 -3.446 1.00 79.00 106 ALA A O 1
ATOM 775 N N . THR A 1 107 ? 4.504 -6.423 -1.801 1.00 73.50 107 THR A N 1
ATOM 776 C CA . THR A 1 107 ? 3.805 -7.384 -2.668 1.00 73.50 107 THR A CA 1
ATOM 777 C C . THR A 1 107 ? 2.818 -6.685 -3.604 1.00 73.50 107 THR A C 1
ATOM 779 O O . THR A 1 107 ? 2.805 -6.978 -4.799 1.00 73.50 107 THR A O 1
ATOM 782 N N . GLY A 1 108 ? 2.053 -5.716 -3.095 1.00 74.94 108 GLY A N 1
ATOM 783 C CA . GLY A 1 108 ? 1.118 -4.910 -3.878 1.00 74.94 108 GLY A CA 1
ATOM 784 C C . GLY A 1 108 ? 1.821 -4.111 -4.974 1.00 74.94 108 GLY A C 1
ATOM 785 O O . GLY A 1 108 ? 1.459 -4.223 -6.143 1.00 74.94 108 GLY A O 1
ATOM 786 N N . ILE A 1 109 ? 2.891 -3.385 -4.632 1.00 78.88 109 ILE A N 1
ATOM 787 C CA . ILE A 1 109 ? 3.685 -2.624 -5.612 1.00 78.88 109 ILE A CA 1
ATOM 788 C C . ILE A 1 109 ? 4.305 -3.551 -6.667 1.00 78.88 109 ILE A C 1
ATOM 790 O O . ILE A 1 109 ? 4.278 -3.232 -7.858 1.00 78.88 109 ILE A O 1
ATOM 794 N N . ARG A 1 110 ? 4.813 -4.724 -6.261 1.00 80.00 110 ARG A N 1
ATOM 795 C CA . ARG A 1 110 ? 5.352 -5.733 -7.188 1.00 80.00 110 ARG A CA 1
ATOM 796 C C . ARG A 1 110 ? 4.290 -6.227 -8.170 1.00 80.00 110 ARG A C 1
ATOM 798 O O . ARG A 1 110 ? 4.574 -6.339 -9.365 1.00 80.00 110 ARG A O 1
ATOM 805 N N . ALA A 1 111 ? 3.088 -6.523 -7.680 1.00 75.56 111 ALA A N 1
ATOM 806 C CA . ALA A 1 111 ? 1.975 -6.984 -8.502 1.00 75.56 111 ALA A CA 1
ATOM 807 C C . ALA A 1 111 ? 1.554 -5.913 -9.519 1.00 75.56 111 ALA A C 1
ATOM 809 O O . ALA A 1 111 ? 1.496 -6.204 -10.715 1.00 75.56 111 ALA A O 1
ATOM 810 N N . VAL A 1 112 ? 1.379 -4.666 -9.065 1.00 78.31 112 VAL A N 1
ATOM 811 C CA . VAL A 1 112 ? 1.030 -3.524 -9.925 1.00 78.31 112 VAL A CA 1
ATOM 812 C C . VAL A 1 112 ? 2.085 -3.309 -11.010 1.00 78.31 112 VAL A C 1
ATOM 814 O O . VAL A 1 112 ? 1.743 -3.205 -12.186 1.00 78.31 112 VAL A O 1
ATOM 817 N N . HIS A 1 113 ? 3.372 -3.301 -10.653 1.00 82.75 113 HIS A N 1
ATOM 818 C CA . HIS A 1 113 ? 4.449 -3.120 -11.628 1.00 82.75 113 HIS A CA 1
ATOM 819 C C . HIS A 1 113 ? 4.505 -4.275 -12.641 1.00 82.75 113 HIS A C 1
ATOM 821 O O . HIS A 1 113 ? 4.653 -4.051 -13.840 1.00 82.75 113 HIS A O 1
ATOM 827 N N . THR A 1 114 ? 4.339 -5.518 -12.185 1.00 79.50 114 THR A N 1
ATOM 828 C CA . THR A 1 114 ? 4.343 -6.698 -13.063 1.00 79.50 114 THR A CA 1
ATOM 829 C C . THR A 1 114 ? 3.184 -6.654 -14.057 1.00 79.50 114 THR A C 1
ATOM 831 O O . THR A 1 114 ? 3.377 -6.917 -15.245 1.00 79.50 114 THR A O 1
ATOM 834 N N . GLN A 1 115 ? 1.993 -6.267 -13.597 1.00 74.75 115 GLN A N 1
ATOM 835 C CA . GLN A 1 115 ? 0.815 -6.093 -14.447 1.00 74.75 115 GLN A CA 1
ATOM 836 C C . GLN A 1 115 ? 0.992 -4.938 -15.428 1.00 74.75 115 GLN A C 1
ATOM 838 O O . GLN A 1 115 ? 0.690 -5.101 -16.607 1.00 74.75 115 GLN A O 1
ATOM 843 N N . PHE A 1 116 ? 1.569 -3.817 -14.996 1.00 79.94 116 PHE A N 1
ATOM 844 C CA . PHE A 1 116 ? 1.903 -2.709 -15.888 1.00 79.94 116 PHE A CA 1
ATOM 845 C C . PHE A 1 116 ? 2.838 -3.153 -17.024 1.00 79.94 116 PHE A C 1
ATOM 847 O O . PHE A 1 116 ? 2.560 -2.909 -18.198 1.00 79.94 116 PHE A O 1
ATOM 854 N N . ILE A 1 117 ? 3.908 -3.887 -16.704 1.00 81.50 117 ILE A N 1
ATOM 855 C CA . ILE A 1 117 ? 4.824 -4.431 -17.714 1.00 81.50 117 ILE A CA 1
ATOM 856 C C . ILE A 1 117 ? 4.127 -5.467 -18.610 1.00 81.50 117 ILE A C 1
ATOM 858 O O . ILE A 1 117 ? 4.415 -5.523 -19.807 1.00 81.50 117 ILE A O 1
ATOM 862 N N . ALA A 1 118 ? 3.211 -6.277 -18.072 1.00 78.81 118 ALA A N 1
ATOM 863 C CA . ALA A 1 118 ? 2.424 -7.221 -18.862 1.00 78.81 118 ALA A CA 1
ATOM 864 C C . ALA A 1 118 ? 1.534 -6.493 -19.880 1.00 78.81 118 ALA A C 1
ATOM 866 O O . ALA A 1 118 ? 1.557 -6.847 -21.059 1.00 78.81 118 ALA A O 1
ATOM 867 N N . VAL A 1 119 ? 0.838 -5.434 -19.458 1.00 78.81 119 VAL A N 1
ATOM 868 C CA . VAL A 1 119 ? 0.017 -4.578 -20.329 1.00 78.81 119 VAL A CA 1
ATOM 869 C C . VAL A 1 119 ? 0.871 -3.923 -21.415 1.00 78.81 119 VAL A C 1
ATOM 871 O O . VAL A 1 119 ? 0.548 -4.054 -22.592 1.00 78.81 119 VAL A O 1
ATOM 874 N N . MET A 1 120 ? 2.010 -3.318 -21.060 1.00 78.00 120 MET A N 1
ATOM 875 C CA . MET A 1 120 ? 2.932 -2.695 -22.027 1.00 78.00 120 MET A CA 1
ATOM 876 C C . MET A 1 120 ? 3.500 -3.690 -23.048 1.00 78.00 120 MET A C 1
ATOM 878 O O . MET A 1 120 ? 3.850 -3.317 -24.164 1.00 78.00 120 MET A O 1
ATOM 882 N N . LYS A 1 121 ? 3.592 -4.970 -22.677 1.00 81.56 121 LYS A N 1
ATOM 883 C CA . LYS A 1 121 ? 4.026 -6.057 -23.562 1.00 81.56 121 LYS A CA 1
ATOM 884 C C . LYS A 1 121 ? 2.874 -6.702 -24.348 1.00 81.56 121 LYS A C 1
ATOM 886 O O . LYS A 1 121 ? 3.115 -7.719 -24.998 1.00 81.56 121 LYS A O 1
ATOM 891 N N . GLY A 1 122 ? 1.652 -6.167 -24.262 1.00 77.06 122 GLY A N 1
ATOM 892 C CA . GLY A 1 122 ? 0.456 -6.714 -24.912 1.00 77.06 122 GLY A CA 1
ATOM 893 C C . GLY A 1 122 ? -0.022 -8.052 -24.335 1.00 77.06 122 GLY A C 1
ATOM 894 O O . GLY A 1 122 ? -0.699 -8.805 -25.021 1.00 77.06 122 GLY A O 1
ATOM 895 N N . ARG A 1 123 ? 0.375 -8.385 -23.100 1.00 73.00 123 ARG A N 1
ATOM 896 C CA . ARG A 1 123 ? 0.041 -9.638 -22.391 1.00 73.00 123 ARG A CA 1
ATOM 897 C C . ARG A 1 123 ? -0.811 -9.414 -21.136 1.00 73.00 123 ARG A C 1
ATOM 899 O O . ARG A 1 123 ? -0.910 -10.313 -20.308 1.00 73.00 123 ARG A O 1
ATOM 906 N N . GLY A 1 124 ? -1.321 -8.204 -20.929 1.00 69.44 124 GLY A N 1
ATOM 907 C CA . GLY A 1 124 ? -2.177 -7.891 -19.786 1.00 69.44 124 GLY A CA 1
ATOM 908 C C . GLY A 1 124 ? -3.638 -8.215 -20.082 1.00 69.44 124 GLY A C 1
ATOM 909 O O . GLY A 1 124 ? -4.073 -8.038 -21.217 1.00 69.44 124 GLY A O 1
ATOM 910 N N . ASP A 1 125 ? -4.385 -8.632 -19.059 1.00 69.81 125 ASP A N 1
ATOM 911 C CA . ASP A 1 125 ? -5.840 -8.753 -19.147 1.00 69.81 125 ASP A CA 1
ATOM 912 C C . ASP A 1 125 ? -6.454 -7.352 -19.250 1.00 69.81 125 ASP A C 1
ATOM 914 O O . ASP A 1 125 ? -6.513 -6.588 -18.277 1.00 69.81 125 ASP A O 1
ATOM 918 N N . THR A 1 126 ? -6.874 -7.008 -20.464 1.00 70.62 126 THR A N 1
ATOM 919 C CA . THR A 1 126 ? -7.631 -5.798 -20.765 1.00 70.62 126 THR A CA 1
ATOM 920 C C . THR A 1 126 ? -9.086 -6.158 -21.035 1.00 70.62 126 THR A C 1
AT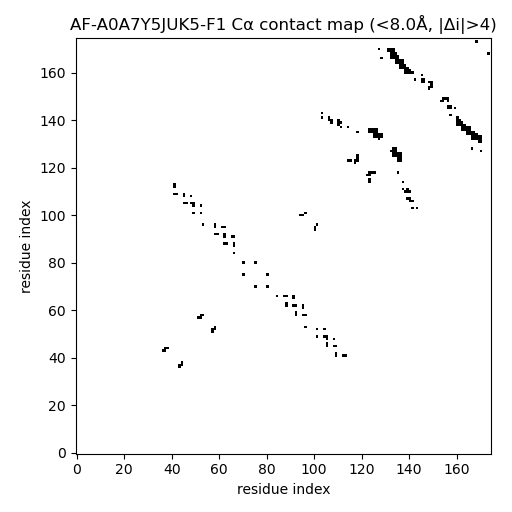OM 922 O O . THR A 1 126 ? -9.396 -7.129 -21.721 1.00 70.62 126 THR A O 1
ATOM 925 N N . GLU A 1 127 ? -9.997 -5.369 -20.484 1.00 76.75 127 GLU A N 1
ATOM 926 C CA . GLU A 1 127 ? -11.436 -5.502 -20.686 1.00 76.75 127 GLU A CA 1
ATOM 927 C C . GLU A 1 127 ? -11.993 -4.152 -21.143 1.00 76.75 127 GLU A C 1
ATOM 929 O O . GLU A 1 127 ? -11.409 -3.102 -20.874 1.00 76.75 127 GLU A O 1
ATOM 934 N N . LEU A 1 128 ? -13.117 -4.160 -21.854 1.00 69.69 128 LEU A N 1
ATOM 935 C CA . LEU A 1 128 ? -13.880 -2.942 -22.099 1.00 69.69 128 LEU A CA 1
ATOM 936 C C . LEU A 1 128 ? -14.765 -2.690 -20.883 1.00 69.69 128 LEU A C 1
ATOM 938 O O . LEU A 1 128 ? -15.608 -3.517 -20.545 1.00 69.69 128 LEU A O 1
ATOM 942 N N . ASP A 1 129 ? -14.568 -1.556 -20.219 1.00 75.69 129 ASP A N 1
ATOM 943 C CA . ASP A 1 129 ? -15.463 -1.154 -19.144 1.00 75.69 129 ASP A CA 1
ATOM 944 C C . ASP A 1 129 ? -16.866 -0.821 -19.684 1.00 75.69 129 ASP A C 1
ATOM 946 O O . ASP A 1 129 ? -17.099 -0.680 -20.889 1.00 75.69 129 ASP A O 1
ATOM 950 N N . SER A 1 130 ? -17.825 -0.657 -18.773 1.00 74.00 130 SER A N 1
ATOM 951 C CA . SER A 1 130 ? -19.211 -0.310 -19.111 1.00 74.00 130 SER A CA 1
ATOM 952 C C . SER A 1 130 ? -19.363 1.041 -19.826 1.00 74.00 130 SER A C 1
ATOM 954 O O . SER A 1 130 ? -20.441 1.346 -20.332 1.00 74.00 130 SER A O 1
ATOM 956 N N . GLN A 1 131 ? -18.302 1.851 -19.887 1.00 73.81 131 GLN A N 1
ATOM 957 C CA . GLN A 1 131 ? -18.249 3.144 -20.565 1.00 73.81 131 GLN A CA 1
ATOM 958 C C . GLN A 1 131 ? -17.477 3.079 -21.897 1.00 73.81 131 GLN A C 1
ATOM 960 O O . GLN A 1 131 ? -17.209 4.123 -22.495 1.00 73.81 131 GLN A O 1
ATOM 965 N N . GLY A 1 132 ? -17.117 1.881 -22.376 1.00 75.00 132 GLY A N 1
ATOM 966 C CA . GLY A 1 132 ? -16.400 1.681 -23.638 1.00 75.00 132 GLY A CA 1
ATOM 967 C C . GLY A 1 132 ? -14.921 2.084 -23.592 1.00 75.00 132 GLY A C 1
ATOM 968 O O . GLY A 1 132 ? -14.313 2.345 -24.635 1.00 75.00 132 GLY A O 1
ATOM 969 N N . ARG A 1 133 ? -14.325 2.175 -22.400 1.00 76.44 133 ARG A N 1
ATOM 970 C CA . ARG A 1 133 ? -12.887 2.407 -22.221 1.00 76.44 133 ARG A CA 1
ATOM 971 C C . ARG A 1 133 ? -12.164 1.082 -22.055 1.00 76.44 133 ARG A C 1
ATOM 973 O O . ARG A 1 133 ? -12.660 0.175 -21.397 1.00 76.44 133 ARG A O 1
ATOM 980 N N . VAL A 1 134 ? -10.960 0.996 -22.604 1.00 76.44 134 VAL A N 1
ATOM 981 C CA . VAL A 1 134 ? -10.046 -0.106 -22.314 1.00 76.44 134 VAL A CA 1
ATOM 982 C C . VAL A 1 134 ? -9.575 0.053 -20.875 1.00 76.44 134 VAL A C 1
ATOM 984 O O . VAL A 1 134 ? -8.955 1.060 -20.518 1.00 76.44 134 VAL A O 1
ATOM 987 N N . ALA A 1 135 ? -9.891 -0.932 -20.049 1.00 76.81 135 ALA A N 1
ATOM 988 C CA . ALA A 1 135 ? -9.517 -0.996 -18.654 1.00 76.81 135 ALA A CA 1
ATOM 989 C C . ALA A 1 135 ? -8.615 -2.201 -18.395 1.00 76.81 135 ALA A C 1
ATOM 991 O O . ALA A 1 135 ? -8.770 -3.261 -18.996 1.00 76.81 135 ALA A O 1
ATOM 992 N N . VAL A 1 136 ? -7.658 -2.028 -17.491 1.00 75.75 136 VAL A N 1
ATOM 993 C CA . VAL A 1 136 ? -6.764 -3.102 -17.055 1.00 75.75 136 VAL A CA 1
ATOM 994 C C . VAL A 1 136 ? -7.331 -3.719 -15.790 1.00 75.75 136 VAL A C 1
ATOM 996 O O . VAL A 1 136 ? -7.651 -2.998 -14.839 1.00 75.75 136 VAL A O 1
ATOM 999 N N . ARG A 1 137 ? -7.423 -5.051 -15.773 1.00 69.50 137 ARG A N 1
ATOM 1000 C CA . ARG A 1 137 ? -7.834 -5.817 -14.598 1.00 69.50 137 ARG A CA 1
ATOM 1001 C C . ARG A 1 137 ? -6.605 -6.183 -13.765 1.00 69.50 137 ARG A C 1
ATOM 1003 O O . ARG A 1 137 ? -5.779 -6.996 -14.172 1.00 69.50 137 ARG A O 1
ATOM 1010 N N . LEU A 1 138 ? -6.483 -5.587 -12.583 1.00 68.00 138 LEU A N 1
ATOM 1011 C CA . LEU A 1 138 ? -5.402 -5.864 -11.641 1.00 68.00 138 LEU A CA 1
ATOM 1012 C C . LEU A 1 138 ? -5.865 -6.901 -10.620 1.00 68.00 138 LEU A C 1
ATOM 1014 O O . LEU A 1 138 ? -6.764 -6.636 -9.826 1.00 68.00 138 LEU A O 1
ATOM 1018 N N . THR A 1 139 ? -5.236 -8.073 -10.627 1.00 67.81 139 THR A N 1
ATOM 1019 C CA . THR A 1 139 ? -5.412 -9.087 -9.577 1.00 67.81 139 THR A CA 1
ATOM 1020 C C . THR A 1 139 ? -4.279 -8.950 -8.570 1.00 67.81 139 THR A C 1
ATOM 1022 O O . THR A 1 139 ? -3.120 -9.156 -8.932 1.00 67.81 139 THR A O 1
ATOM 1025 N N . ILE A 1 140 ? -4.578 -8.596 -7.322 1.00 64.38 140 ILE A N 1
ATOM 1026 C CA . ILE A 1 140 ? -3.545 -8.415 -6.294 1.00 64.38 140 ILE A CA 1
ATOM 1027 C C . ILE A 1 140 ? -3.496 -9.683 -5.428 1.00 64.38 140 ILE A C 1
ATOM 1029 O O . ILE A 1 140 ? -4.398 -9.894 -4.615 1.00 64.38 140 ILE A O 1
ATOM 1033 N N . PRO A 1 141 ? -2.480 -10.555 -5.581 1.00 60.66 141 PRO A N 1
ATOM 1034 C CA . PRO A 1 141 ? -2.349 -11.729 -4.730 1.00 60.66 141 PRO A CA 1
ATOM 1035 C C . PRO A 1 141 ? -1.984 -11.294 -3.306 1.00 60.66 141 PRO A C 1
ATOM 1037 O O . PRO A 1 141 ? -0.988 -10.603 -3.093 1.00 60.66 141 PRO A O 1
ATOM 1040 N N . VAL A 1 142 ? -2.767 -11.736 -2.321 1.00 63.22 142 VAL A N 1
ATOM 1041 C CA . VAL A 1 142 ? -2.550 -11.459 -0.888 1.00 63.22 142 VAL A CA 1
ATOM 1042 C C . VAL A 1 142 ? -2.305 -12.750 -0.084 1.00 63.22 142 VAL A C 1
ATOM 1044 O O . VAL A 1 142 ? -2.982 -13.000 0.911 1.00 63.22 142 VAL A O 1
ATOM 1047 N N . PRO A 1 143 ? -1.315 -13.589 -0.456 1.00 63.06 143 PRO A N 1
ATOM 1048 C CA . PRO A 1 143 ? -1.148 -14.936 0.106 1.00 63.06 143 PRO A CA 1
ATOM 1049 C C . PRO A 1 143 ? -0.843 -14.944 1.611 1.00 63.06 143 PRO A C 1
ATOM 1051 O O . PRO A 1 143 ? -1.221 -15.878 2.318 1.00 63.06 143 PRO A O 1
ATOM 1054 N N . ALA A 1 144 ? -0.187 -13.897 2.122 1.00 56.50 144 ALA A N 1
ATOM 1055 C CA . ALA A 1 144 ? 0.071 -13.742 3.552 1.00 56.50 144 ALA A CA 1
ATOM 1056 C C . ALA A 1 144 ? -1.230 -13.530 4.346 1.00 56.50 144 ALA A C 1
ATOM 1058 O O . ALA A 1 144 ? -1.411 -14.121 5.412 1.00 56.50 144 ALA A O 1
ATOM 1059 N N . LEU A 1 145 ? -2.159 -12.737 3.802 1.00 63.19 145 LEU A N 1
ATOM 1060 C CA . LEU A 1 145 ? -3.473 -12.512 4.401 1.00 63.19 145 LEU A CA 1
ATOM 1061 C C . LEU A 1 145 ? -4.308 -13.789 4.342 1.00 63.19 145 LEU A C 1
ATOM 1063 O O . LEU A 1 145 ? -4.871 -14.193 5.352 1.00 63.19 145 LEU A O 1
ATOM 1067 N N . THR A 1 146 ? -4.315 -14.459 3.191 1.00 67.00 146 THR A N 1
ATOM 1068 C CA . THR A 1 146 ? -4.977 -15.751 3.006 1.00 67.00 146 THR A CA 1
ATOM 1069 C C . THR A 1 146 ? -4.525 -16.768 4.051 1.00 67.00 146 THR A C 1
ATOM 1071 O O . THR A 1 146 ? -5.354 -17.319 4.767 1.00 67.00 146 THR A O 1
ATOM 1074 N N . SER A 1 147 ? -3.209 -16.942 4.206 1.00 64.69 147 SER A N 1
ATOM 1075 C CA . SER A 1 147 ? -2.630 -17.886 5.169 1.00 64.69 147 SER A CA 1
ATOM 1076 C C . SER A 1 147 ? -3.003 -17.533 6.612 1.00 64.69 147 SER A C 1
ATOM 1078 O O . SER A 1 147 ? -3.305 -18.416 7.410 1.00 64.69 147 SER A O 1
ATOM 1080 N N . THR A 1 148 ? -3.012 -16.240 6.948 1.00 62.66 148 THR A N 1
ATOM 1081 C CA . THR A 1 148 ? -3.378 -15.753 8.288 1.00 62.66 148 THR A CA 1
ATOM 1082 C C . THR A 1 148 ? -4.859 -15.993 8.584 1.00 62.66 148 THR A C 1
ATOM 1084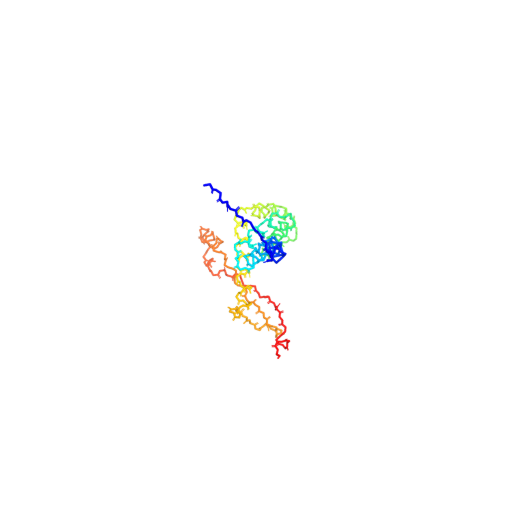 O O . THR A 1 148 ? -5.210 -16.455 9.666 1.00 62.66 148 THR A O 1
ATOM 1087 N N . LEU A 1 149 ? -5.737 -15.728 7.616 1.00 65.44 149 LEU A N 1
ATOM 1088 C CA . LEU A 1 149 ? -7.180 -15.938 7.739 1.00 65.44 149 LEU A CA 1
ATOM 1089 C C . LEU A 1 149 ? -7.535 -17.427 7.838 1.00 65.44 149 LEU A C 1
ATOM 1091 O O . LEU A 1 149 ? -8.394 -17.796 8.636 1.00 65.44 149 LEU A O 1
ATOM 1095 N N . GLU A 1 150 ? -6.845 -18.290 7.093 1.00 79.00 150 GLU A N 1
ATOM 1096 C CA . GLU A 1 150 ? -7.007 -19.744 7.203 1.00 79.00 150 GLU A CA 1
ATOM 1097 C C . GLU A 1 150 ? -6.569 -20.255 8.577 1.00 79.00 150 GLU A C 1
ATOM 1099 O O . GLU A 1 150 ? -7.291 -21.036 9.197 1.00 79.00 150 GLU A O 1
ATOM 1104 N N . GLN A 1 151 ? -5.437 -19.764 9.096 1.00 72.44 151 GLN A N 1
ATOM 1105 C CA . GLN A 1 151 ? -4.976 -20.074 10.455 1.00 72.44 151 GLN A CA 1
ATOM 1106 C C . GLN A 1 151 ? -5.944 -19.565 11.532 1.00 72.44 151 GLN A C 1
ATOM 1108 O O . GLN A 1 151 ? -6.124 -20.224 12.553 1.00 72.44 151 GLN A O 1
ATOM 1113 N N . ALA A 1 152 ? -6.610 -18.434 11.290 1.00 63.16 152 ALA A N 1
ATOM 1114 C CA . ALA A 1 152 ? -7.662 -17.899 12.151 1.00 63.16 152 ALA A CA 1
ATOM 1115 C C . ALA A 1 152 ? -9.021 -18.622 11.995 1.00 63.16 152 ALA A C 1
ATOM 1117 O O . ALA A 1 152 ? -9.983 -18.272 12.677 1.00 63.16 152 ALA A O 1
ATOM 1118 N N . GLY A 1 153 ? -9.123 -19.631 11.120 1.00 61.16 153 GLY A N 1
ATOM 1119 C CA . GLY A 1 153 ? -10.327 -20.447 10.932 1.00 61.16 153 GLY A CA 1
ATOM 1120 C C . GLY A 1 153 ? -11.355 -19.879 9.946 1.00 61.16 153 GLY A C 1
ATOM 1121 O O . GLY A 1 153 ? -12.463 -20.412 9.839 1.00 61.16 153 GLY A O 1
ATOM 1122 N N . VAL A 1 154 ? -11.014 -18.827 9.198 1.00 64.12 154 VAL A N 1
ATOM 1123 C CA . VAL A 1 154 ? -11.889 -18.235 8.179 1.00 64.12 154 VAL A CA 1
ATOM 1124 C C . VAL A 1 154 ? -11.876 -19.107 6.922 1.00 64.12 154 VAL A C 1
ATOM 1126 O O . VAL A 1 154 ? -10.899 -19.163 6.174 1.00 64.12 154 VAL A O 1
ATOM 1129 N N . LYS A 1 155 ? -12.989 -19.803 6.666 1.00 69.56 155 LYS A N 1
ATOM 1130 C CA . LYS A 1 155 ? -13.150 -20.642 5.471 1.00 69.56 155 LYS A CA 1
ATOM 1131 C C . LYS A 1 155 ? -13.257 -19.784 4.208 1.00 69.56 155 LYS A C 1
ATOM 1133 O O . LYS A 1 155 ? -13.993 -18.805 4.182 1.00 69.56 155 LYS A O 1
ATOM 1138 N N . GLY A 1 156 ? -12.567 -20.192 3.142 1.00 62.81 156 GLY A N 1
ATOM 1139 C CA . GLY A 1 156 ? -12.649 -19.538 1.831 1.00 62.81 156 GLY A CA 1
ATOM 1140 C C . GLY A 1 156 ? -11.721 -18.336 1.645 1.00 62.81 156 GLY A C 1
ATOM 1141 O O . GLY A 1 156 ? -11.817 -17.676 0.612 1.00 62.81 156 GLY A O 1
ATOM 1142 N N . ALA A 1 157 ? -10.798 -18.080 2.580 1.00 57.94 157 ALA A N 1
ATOM 1143 C CA . ALA A 1 157 ? -9.834 -16.981 2.498 1.00 57.94 157 ALA A CA 1
ATOM 1144 C C . ALA A 1 157 ? -9.023 -16.969 1.183 1.00 57.94 157 ALA A C 1
ATOM 1146 O O . ALA A 1 157 ? -8.696 -15.902 0.669 1.00 57.94 157 ALA A O 1
ATOM 1147 N N . GLY A 1 158 ? -8.737 -18.143 0.602 1.00 57.81 158 GLY A N 1
ATOM 1148 C CA . GLY A 1 158 ? -8.040 -18.269 -0.687 1.00 57.81 158 GLY A CA 1
ATOM 1149 C C . GLY A 1 158 ? -8.818 -17.773 -1.902 1.00 57.81 158 GLY A C 1
ATOM 1150 O O . GLY A 1 158 ? -8.234 -17.589 -2.965 1.00 57.81 158 GLY A O 1
ATOM 1151 N N . SER A 1 159 ? -10.115 -17.512 -1.747 1.00 58.12 159 SER A N 1
ATOM 1152 C CA . SER A 1 159 ? -10.978 -16.989 -2.815 1.00 58.12 159 SER A CA 1
ATOM 1153 C C . SER A 1 159 ? -10.983 -15.459 -2.862 1.00 58.12 159 SER A C 1
ATOM 1155 O O . SER A 1 159 ? -11.486 -14.875 -3.820 1.00 58.12 159 SER A O 1
ATOM 1157 N N . PHE A 1 160 ? -10.438 -14.794 -1.836 1.00 52.78 160 PHE A N 1
ATOM 1158 C CA . PHE A 1 160 ? -10.331 -13.341 -1.797 1.00 52.78 160 PHE A CA 1
ATOM 1159 C C . PHE A 1 160 ? -9.163 -12.889 -2.673 1.00 52.78 160 PHE A C 1
ATOM 1161 O O . PHE A 1 160 ? -8.022 -12.780 -2.230 1.00 52.78 160 PHE A O 1
ATOM 1168 N N . ALA A 1 161 ? -9.473 -12.616 -3.935 1.00 59.62 161 ALA A N 1
ATOM 1169 C CA . ALA A 1 161 ? -8.591 -11.930 -4.862 1.00 59.62 161 ALA A CA 1
ATOM 1170 C C . ALA A 1 161 ? -9.189 -10.543 -5.133 1.00 59.62 161 ALA A C 1
ATOM 1172 O O . ALA A 1 161 ? -10.108 -10.439 -5.948 1.00 59.62 161 ALA A O 1
ATOM 1173 N N . PRO A 1 162 ? -8.751 -9.479 -4.433 1.00 61.44 162 PRO A N 1
ATOM 1174 C CA . PRO A 1 162 ? -9.228 -8.139 -4.731 1.00 61.44 162 PRO A CA 1
ATOM 1175 C C . PRO A 1 162 ? -8.852 -7.798 -6.173 1.00 61.44 162 PRO A C 1
ATOM 1177 O O . PRO A 1 162 ? -7.676 -7.817 -6.552 1.00 61.44 162 PRO A O 1
ATOM 1180 N N . VAL A 1 163 ? -9.881 -7.531 -6.976 1.00 63.09 163 VAL A N 1
ATOM 1181 C CA . VAL A 1 163 ? -9.732 -7.123 -8.367 1.00 63.09 163 VAL A CA 1
ATOM 1182 C C . VAL A 1 163 ? -10.002 -5.632 -8.470 1.00 63.09 163 VAL A C 1
ATOM 1184 O O . VAL A 1 163 ? -11.074 -5.167 -8.086 1.00 63.09 163 VAL A O 1
ATOM 1187 N N . VAL A 1 164 ? -9.037 -4.894 -9.011 1.00 69.06 164 VAL A N 1
ATOM 1188 C CA . VAL A 1 164 ? -9.164 -3.458 -9.272 1.00 69.06 164 VAL A CA 1
ATOM 1189 C C . VAL A 1 164 ? -9.148 -3.230 -10.775 1.00 69.06 164 VAL A C 1
ATOM 1191 O O . VAL A 1 164 ? -8.225 -3.661 -11.464 1.00 69.06 164 VAL A O 1
ATOM 1194 N N . THR A 1 165 ? -10.162 -2.540 -11.285 1.00 72.25 165 THR A N 1
ATOM 1195 C CA . THR A 1 165 ? -10.256 -2.172 -12.700 1.00 72.25 165 THR A CA 1
ATOM 1196 C C . THR A 1 165 ? -9.839 -0.716 -12.864 1.00 72.25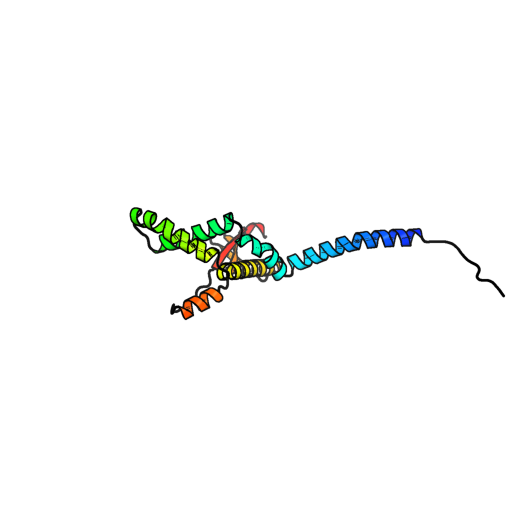 165 THR A C 1
ATOM 1198 O O . THR A 1 165 ? -10.480 0.170 -12.299 1.00 72.25 165 THR A O 1
ATOM 1201 N N . ILE A 1 166 ? -8.775 -0.457 -13.630 1.00 71.62 166 ILE A N 1
ATOM 1202 C CA . ILE A 1 166 ? -8.289 0.906 -13.895 1.00 71.62 166 ILE A CA 1
ATOM 1203 C C . ILE A 1 166 ? -8.558 1.266 -15.362 1.00 71.62 166 ILE A C 1
ATOM 1205 O O . ILE A 1 166 ? -8.003 0.607 -16.244 1.00 71.62 166 ILE A O 1
ATOM 1209 N N . PRO A 1 167 ? -9.378 2.294 -15.656 1.00 74.56 167 PRO A N 1
ATOM 1210 C CA . PRO A 1 167 ? -9.600 2.750 -17.024 1.00 74.56 167 PRO A CA 1
ATOM 1211 C C . PRO A 1 167 ? -8.341 3.441 -17.564 1.00 74.56 167 PRO A C 1
ATOM 1213 O O . PRO A 1 167 ? -7.800 4.335 -16.916 1.00 74.56 167 PRO A O 1
ATOM 1216 N N . VAL A 1 168 ? -7.884 3.040 -18.753 1.00 75.69 168 VAL A N 1
ATOM 1217 C CA . VAL A 1 168 ? -6.616 3.517 -19.336 1.00 75.69 168 VAL A CA 1
ATOM 1218 C C . VAL A 1 168 ? -6.848 4.485 -20.495 1.00 75.69 168 VAL A C 1
ATOM 1220 O O . VAL A 1 168 ? -6.236 5.548 -20.531 1.00 75.69 168 VAL A O 1
ATOM 1223 N N . ALA A 1 169 ? -7.739 4.147 -21.431 1.00 76.19 169 ALA A N 1
ATOM 1224 C CA . ALA A 1 169 ? -8.042 4.982 -22.598 1.00 76.19 169 ALA A CA 1
ATOM 1225 C C . ALA A 1 169 ? -9.429 4.666 -23.173 1.00 76.19 169 ALA A C 1
ATOM 1227 O O . ALA A 1 169 ? -9.958 3.575 -22.960 1.00 76.19 169 ALA A O 1
ATOM 1228 N N . LYS A 1 170 ? -10.026 5.595 -23.929 1.00 73.31 170 LYS A N 1
ATOM 1229 C CA . LYS A 1 170 ? -11.236 5.292 -24.709 1.00 73.31 170 LYS A CA 1
ATOM 1230 C C . LYS A 1 170 ? -10.866 4.383 -25.876 1.00 73.31 170 LYS A C 1
ATOM 1232 O O . LYS A 1 170 ? -9.863 4.621 -26.539 1.00 73.31 170 LYS A O 1
ATOM 1237 N N . ALA A 1 171 ? -11.688 3.374 -26.157 1.00 70.06 171 ALA A N 1
ATOM 1238 C CA . ALA A 1 171 ? -11.426 2.459 -27.269 1.00 70.06 171 ALA A CA 1
ATOM 1239 C C . ALA A 1 171 ? -11.397 3.171 -28.635 1.00 70.06 171 ALA A C 1
ATOM 1241 O O . ALA A 1 171 ? -10.668 2.750 -29.527 1.00 70.06 171 ALA A O 1
ATOM 1242 N N . SER A 1 172 ? -12.140 4.275 -28.774 1.00 72.88 172 SER A N 1
ATOM 1243 C CA . SER A 1 172 ? -12.158 5.123 -29.973 1.00 72.88 172 SER A CA 1
ATOM 1244 C C . SER A 1 172 ? -10.824 5.798 -30.282 1.00 72.88 172 SER A C 1
ATOM 1246 O O . SER A 1 172 ? -10.574 6.124 -31.434 1.00 72.88 172 SER A O 1
ATOM 1248 N N . ASP A 1 173 ? -9.986 6.019 -29.268 1.00 75.81 173 ASP A N 1
ATOM 1249 C CA . ASP A 1 173 ? -8.735 6.774 -29.404 1.00 75.81 173 ASP A CA 1
ATOM 1250 C C . ASP A 1 173 ? -7.554 5.853 -29.787 1.00 75.81 173 ASP A C 1
ATOM 1252 O O . ASP A 1 173 ? -6.421 6.312 -29.910 1.00 75.81 173 ASP A O 1
ATOM 1256 N N . LEU A 1 174 ? -7.811 4.545 -29.936 1.00 65.81 174 LEU A N 1
ATOM 1257 C CA . LEU A 1 174 ? -6.822 3.496 -30.220 1.00 65.81 174 LEU A CA 1
ATOM 1258 C C . LEU A 1 174 ? -6.963 2.882 -31.628 1.00 65.81 174 LEU A C 1
ATOM 1260 O O . LEU A 1 174 ? -6.269 1.909 -31.931 1.00 65.81 174 LEU A O 1
ATOM 1264 N N . GLN A 1 175 ? -7.869 3.410 -32.455 1.00 53.03 175 GLN A N 1
ATOM 1265 C CA . GLN A 1 175 ? -8.072 3.021 -33.857 1.00 53.03 175 GLN A CA 1
ATOM 1266 C C . GLN A 1 175 ? -7.371 3.997 -34.802 1.00 53.03 175 GLN A C 1
ATOM 1268 O O . GLN A 1 175 ? -6.899 3.523 -35.859 1.00 53.03 175 GLN A O 1
#

Secondary structure (DSSP, 8-state):
---------S-HHHHHHHHHHHHHHHHHHHHHHHHHHHHH-HHHHHHHHGGGGGSHHHHHHHHHHHHHHHHHHHT--HHHHHHHHHHHHHHHHHHHTSHHHHHHHHHHHHHHHHHHHHHHTT-S-EEE-TTSEEEEEEE---HHHHHHHHHTT-TTGGG---EEEEEEEEGGGG-

Nearest PDB structures (foldseek):
  5vhs-assembly1_X  TM=2.181E-01  e=8.051E+00  Homo sapiens

Foldseek 3Di:
DDDDDDDDDDDPPVVVVVVVVVVVVVVVVVVVVVVVCCLPPLLNVLVVCLCVLVDPVNLQVQLVVQLCVVCVVVVDDPVVSVVCSVVSSVVSSVVSPDPLVSVLSSQQSSQVSVLVVCVVVVNFDWDQPPVQFTKGKGWRDDVVQLVVCVVVVNPPSNVDTDIDIGGDGHPVVVD

Mean predicted aligned error: 14.01 Å